Protein AF-A0AA41DFH8-F1 (afdb_monomer)

Foldseek 3Di:
DDLQQLLVLLVLLCVVVVHDDDPCSVVSSVLLVVLQVVLCVLQVAAAAKDKDWDWDAADQFKDWDRHDQFDFWDDAADWDADPRSIIIHHHRGTDITITIHHDAHHNVRGDVLSSNLSSQSSNVCSVDVDPPDDGDPSSSVSSVVSHDDDPDDDHDD

Solvent-accessible surface area (backbone atoms only — not comparable to full-atom values): 8721 Å² total; per-residue (Å²): 132,62,66,72,44,27,54,54,42,19,50,48,18,30,62,74,70,69,54,76,93,56,93,57,50,69,56,45,34,50,31,19,45,50,23,48,51,50,50,24,61,68,19,59,31,40,54,55,46,39,83,43,79,44,82,40,78,42,32,93,54,73,41,70,56,87,64,28,30,32,76,48,78,78,44,50,71,51,66,51,66,47,97,85,16,52,29,36,32,32,32,76,61,65,46,68,28,33,30,33,24,21,73,13,79,45,66,93,60,41,59,66,48,50,56,49,28,26,20,54,45,14,40,49,50,66,77,45,84,56,89,85,63,78,75,64,69,65,37,57,61,43,37,52,87,64,40,63,82,75,95,67,82,92,78,73,133

Mean predicted aligned error: 3.94 Å

pLDDT: mean 94.47, std 6.14, range [65.12, 98.5]

Nearest PDB structures (foldseek):
  6toa-assembly1_D  TM=7.795E-01  e=1.562E-07  Rhodobacter capsulatus DE442
  6toa-assembly1_C  TM=7.700E-01  e=1.755E-07  Rhodobacter capsulatus DE442
  6tba-assembly1_2A  TM=7.497E-01  e=1.973E-07  Rhodobacter capsulatus SB 1003
  6te8-assembly1_B  TM=7.784E-01  e=1.207E-06  Rhodobacter capsulatus DE442
  8rk3-assembly1_U  TM=3.246E-01  e=1.876E+00  Pseudomonas phage JBD30

Structure (mmCIF, N/CA/C/O backbone):
data_AF-A0AA41DFH8-F1
#
_entry.id   AF-A0AA41DFH8-F1
#
loop_
_atom_site.group_PDB
_atom_site.id
_atom_site.type_symbol
_atom_site.label_atom_id
_atom_site.label_alt_id
_atom_site.label_comp_id
_atom_site.label_asym_id
_atom_site.label_entity_id
_atom_site.label_seq_id
_atom_site.pdbx_PDB_ins_code
_atom_site.Cartn_x
_atom_site.Cartn_y
_atom_site.Cartn_z
_atom_site.occupancy
_atom_site.B_iso_or_equiv
_atom_site.auth_seq_id
_atom_site.auth_comp_id
_atom_site.auth_asym_id
_atom_site.auth_atom_id
_atom_site.pdbx_PDB_model_num
ATOM 1 N N . MET A 1 1 ? -0.929 8.592 -1.226 1.00 93.31 1 MET A N 1
ATOM 2 C CA . MET A 1 1 ? -2.121 7.728 -1.085 1.00 93.31 1 MET A CA 1
ATOM 3 C C . MET A 1 1 ? -3.327 8.483 -1.638 1.00 93.31 1 MET A C 1
ATOM 5 O O . MET A 1 1 ? -3.372 9.684 -1.391 1.00 93.31 1 MET A O 1
ATOM 9 N N . PRO A 1 2 ? -4.245 7.868 -2.409 1.00 95.62 2 PRO A N 1
ATOM 10 C CA . PRO A 1 2 ? -5.437 8.557 -2.910 1.00 95.62 2 PRO A CA 1
ATOM 11 C C . PRO A 1 2 ? -6.374 8.967 -1.768 1.00 95.62 2 PRO A C 1
ATOM 13 O O . PRO A 1 2 ? -6.556 8.198 -0.824 1.00 95.62 2 PRO A O 1
ATOM 16 N N . LEU A 1 3 ? -6.989 10.151 -1.867 1.00 96.50 3 LEU A N 1
ATOM 17 C CA . LEU A 1 3 ? -7.849 10.693 -0.806 1.00 96.50 3 LEU A CA 1
ATOM 18 C C . LEU A 1 3 ? -9.033 9.768 -0.496 1.00 96.50 3 LEU A C 1
ATOM 20 O O . LEU A 1 3 ? -9.264 9.458 0.664 1.00 96.50 3 LEU A O 1
ATOM 24 N N . ALA A 1 4 ? -9.705 9.243 -1.525 1.00 97.25 4 ALA A N 1
ATOM 25 C CA . ALA A 1 4 ? -10.833 8.325 -1.355 1.00 97.25 4 ALA A CA 1
ATOM 26 C C . ALA A 1 4 ? -10.466 7.070 -0.538 1.00 97.25 4 ALA A C 1
ATOM 28 O O . ALA A 1 4 ? -11.245 6.627 0.301 1.00 97.25 4 ALA A O 1
ATOM 29 N N . THR A 1 5 ? -9.255 6.528 -0.723 1.00 98.06 5 THR A N 1
ATOM 30 C CA . THR A 1 5 ? -8.757 5.408 0.089 1.00 98.06 5 THR A CA 1
ATOM 31 C C . THR A 1 5 ? -8.564 5.822 1.544 1.00 98.06 5 THR A C 1
ATOM 33 O O . THR A 1 5 ? -8.940 5.073 2.440 1.00 98.06 5 THR A O 1
ATOM 36 N N . VAL A 1 6 ? -7.985 7.001 1.791 1.00 98.25 6 VAL A N 1
ATOM 37 C CA . VAL A 1 6 ? -7.779 7.507 3.156 1.00 98.25 6 VAL A CA 1
ATOM 38 C C . VAL A 1 6 ? -9.121 7.709 3.857 1.00 98.25 6 VAL A C 1
ATOM 40 O O . VAL A 1 6 ? -9.273 7.272 4.992 1.00 98.25 6 VAL A O 1
ATOM 43 N N . THR A 1 7 ? -10.113 8.284 3.174 1.00 97.81 7 THR A N 1
ATOM 44 C CA . THR A 1 7 ? -11.468 8.471 3.709 1.00 97.81 7 THR A CA 1
ATOM 45 C C . THR A 1 7 ? -12.139 7.137 4.050 1.00 97.81 7 THR A C 1
ATOM 47 O O . THR A 1 7 ? -12.716 7.002 5.129 1.00 97.81 7 THR A O 1
ATOM 50 N N . ALA A 1 8 ? -12.024 6.128 3.180 1.00 97.94 8 ALA A N 1
ATOM 51 C CA . ALA A 1 8 ? -12.573 4.795 3.435 1.00 97.94 8 ALA A CA 1
ATOM 52 C C . ALA A 1 8 ? -11.881 4.099 4.624 1.00 97.94 8 ALA A C 1
ATOM 54 O O . ALA A 1 8 ? -12.546 3.590 5.528 1.00 97.94 8 ALA A O 1
ATOM 55 N N . ALA A 1 9 ? -10.547 4.165 4.686 1.00 98.19 9 ALA A N 1
ATOM 56 C CA . ALA A 1 9 ? -9.770 3.656 5.813 1.00 98.19 9 ALA A CA 1
ATOM 57 C C . ALA A 1 9 ? -10.127 4.367 7.129 1.00 98.19 9 ALA A C 1
ATOM 59 O O . ALA A 1 9 ? -10.285 3.719 8.162 1.00 98.19 9 ALA A O 1
ATOM 60 N N . ALA A 1 10 ? -10.316 5.688 7.093 1.00 98.06 10 ALA A N 1
ATOM 61 C CA . ALA A 1 10 ? -10.760 6.474 8.238 1.00 98.06 10 ALA A CA 1
ATOM 62 C C . ALA A 1 10 ? -12.146 6.030 8.728 1.00 98.06 10 ALA A C 1
ATOM 64 O O . ALA A 1 10 ? -12.368 5.955 9.934 1.00 98.06 10 ALA A O 1
ATOM 65 N N . GLY A 1 11 ? -13.056 5.672 7.816 1.00 97.50 11 GLY A N 1
ATOM 66 C CA . GLY A 1 11 ? -14.341 5.057 8.160 1.00 97.50 11 GLY A CA 1
ATOM 67 C C . GLY A 1 11 ? -14.182 3.742 8.924 1.00 97.50 11 GLY A C 1
ATOM 68 O O . GLY A 1 11 ? -14.822 3.555 9.958 1.00 97.50 11 GLY A O 1
ATOM 69 N N . ALA A 1 12 ? -13.276 2.866 8.481 1.00 98.06 12 ALA A N 1
ATOM 70 C CA . ALA A 1 12 ? -12.987 1.610 9.175 1.00 98.06 12 ALA A CA 1
ATOM 71 C C . ALA A 1 12 ? -12.371 1.830 10.571 1.00 98.06 12 ALA A C 1
ATOM 73 O O . ALA A 1 12 ? -12.739 1.142 11.523 1.00 98.06 12 ALA A O 1
ATOM 74 N N . VAL A 1 13 ? -11.477 2.817 10.715 1.00 98.12 13 VAL A N 1
ATOM 75 C CA . VAL A 1 13 ? -10.909 3.209 12.017 1.00 98.12 13 VAL A CA 1
ATOM 76 C C . VAL A 1 13 ? -12.000 3.743 12.951 1.00 98.12 13 VAL A C 1
ATOM 78 O O . VAL A 1 13 ? -12.091 3.290 14.090 1.00 98.12 13 VAL A O 1
ATOM 81 N N . ARG A 1 14 ? -12.869 4.649 12.475 1.00 97.56 14 ARG A N 1
ATOM 82 C CA . ARG A 1 14 ? -13.996 5.171 13.272 1.00 97.56 14 ARG A CA 1
ATOM 83 C C . ARG A 1 14 ? -14.921 4.059 13.743 1.00 97.56 14 ARG A C 1
ATOM 85 O O . ARG A 1 14 ? -15.282 4.032 14.915 1.00 97.56 14 ARG A O 1
ATOM 92 N N . ALA A 1 15 ? -15.268 3.133 12.849 1.00 97.00 15 ALA A N 1
ATOM 93 C CA . ALA A 1 15 ? -16.124 2.001 13.182 1.00 97.00 15 ALA A CA 1
ATOM 94 C C . ALA A 1 15 ? -15.523 1.142 14.307 1.00 97.00 15 ALA A C 1
ATOM 96 O O . ALA A 1 15 ? -16.241 0.736 15.219 1.00 97.00 15 ALA A O 1
ATOM 97 N N . LEU A 1 16 ? -14.205 0.911 14.281 1.00 96.75 16 LEU A N 1
ATOM 98 C CA . LEU A 1 16 ? -13.511 0.148 15.318 1.00 96.75 16 LEU A CA 1
ATOM 99 C C . LEU A 1 16 ? -13.483 0.887 16.666 1.00 96.75 16 LEU A C 1
ATOM 101 O O . LEU A 1 16 ? -13.725 0.272 17.704 1.00 96.75 16 LEU A O 1
ATOM 105 N N . LEU A 1 17 ? -13.234 2.200 16.641 1.00 96.38 17 LEU A N 1
ATOM 106 C CA . LEU A 1 17 ? -13.213 3.064 17.828 1.00 96.38 17 LEU A CA 1
ATOM 107 C C . LEU A 1 17 ? -14.614 3.414 18.360 1.00 96.38 17 LEU A C 1
ATOM 109 O O . LEU A 1 17 ? -14.729 3.968 19.448 1.00 96.38 17 LEU A O 1
ATOM 113 N N . ARG A 1 18 ? -15.678 3.085 17.612 1.00 95.88 18 ARG A N 1
ATOM 114 C CA . ARG A 1 18 ? -17.071 3.478 17.897 1.00 95.88 18 ARG A CA 1
ATOM 115 C C . ARG A 1 18 ? -17.246 4.999 18.002 1.00 95.88 18 ARG A C 1
ATOM 117 O O . ARG A 1 18 ? -18.004 5.480 18.839 1.00 95.88 18 ARG A O 1
ATOM 124 N N . LEU A 1 19 ? -16.539 5.739 17.149 1.00 94.12 19 LEU A N 1
ATOM 125 C CA . LEU A 1 19 ? -16.650 7.193 17.060 1.00 94.12 19 LEU A CA 1
ATOM 126 C C . LEU A 1 19 ? -17.786 7.599 16.120 1.00 94.12 19 LEU A C 1
ATOM 128 O O . LEU A 1 19 ? -17.942 7.032 15.035 1.00 94.12 19 LEU A O 1
ATOM 132 N N . GLU A 1 20 ? -18.523 8.631 16.516 1.00 88.69 20 GLU A N 1
ATOM 133 C CA . GLU A 1 20 ? -19.426 9.363 15.628 1.00 88.69 20 GLU A CA 1
ATOM 134 C C . GLU A 1 20 ? -18.645 10.382 14.778 1.00 88.69 20 GLU A C 1
ATOM 136 O O . GLU A 1 20 ? -17.456 10.638 14.997 1.00 88.69 20 GLU A O 1
ATOM 141 N N . GLU A 1 21 ? -19.296 10.966 13.772 1.00 80.69 21 GLU A N 1
ATOM 142 C CA . GLU A 1 21 ? -18.704 12.089 13.043 1.00 80.69 21 GLU A CA 1
ATOM 143 C C . GLU A 1 21 ? -18.583 13.312 13.959 1.00 80.69 21 GLU A C 1
ATOM 145 O O . GLU A 1 21 ? -19.509 13.660 14.689 1.00 80.69 21 GLU A O 1
ATOM 150 N N . GLY A 1 22 ? -17.427 13.979 13.938 1.00 84.75 22 GLY A N 1
ATOM 151 C CA . GLY A 1 22 ? -17.167 15.073 14.868 1.00 84.75 22 GLY A CA 1
ATOM 152 C C . GLY A 1 22 ? -15.794 15.719 14.712 1.00 84.75 22 GLY A C 1
ATOM 153 O O . GLY A 1 22 ? -15.111 15.566 13.698 1.00 84.75 22 GLY A O 1
ATOM 154 N N . ASN A 1 23 ? -15.378 16.452 15.744 1.00 85.94 23 ASN A N 1
ATOM 155 C CA . ASN A 1 23 ? -14.131 17.229 15.783 1.00 85.94 23 ASN A CA 1
ATOM 156 C C . ASN A 1 23 ? -12.852 16.391 15.584 1.00 85.94 23 ASN A C 1
ATOM 158 O O . ASN A 1 23 ? -11.817 16.932 15.196 1.00 85.94 23 ASN A O 1
ATOM 162 N N . GLU A 1 24 ? -12.914 15.082 15.810 1.00 90.81 24 GLU A N 1
ATOM 163 C CA . GLU A 1 24 ? -11.786 14.163 15.651 1.00 90.81 24 GLU A CA 1
ATOM 164 C C . GLU A 1 24 ? -11.611 13.637 14.218 1.00 90.81 24 GLU A C 1
ATOM 166 O O . GLU A 1 24 ? -10.605 12.987 13.930 1.00 90.81 24 GLU A O 1
ATOM 171 N N . ALA A 1 25 ? -12.525 13.952 13.290 1.00 92.00 25 ALA A N 1
ATOM 172 C CA . ALA A 1 25 ? -12.495 13.436 11.917 1.00 92.00 25 ALA A CA 1
ATOM 173 C C . ALA A 1 25 ? -11.140 13.660 11.222 1.00 92.00 25 ALA A C 1
ATOM 175 O O . ALA A 1 25 ? -10.573 12.735 10.640 1.00 92.00 25 ALA A O 1
ATOM 176 N N . ALA A 1 26 ? -10.565 14.858 11.368 1.00 94.44 26 ALA A N 1
ATOM 177 C CA . ALA A 1 26 ? -9.269 15.197 10.785 1.00 94.44 26 ALA A CA 1
ATOM 178 C C . ALA A 1 26 ? -8.098 14.407 11.401 1.00 94.44 26 ALA A C 1
ATOM 180 O O . ALA A 1 26 ? -7.104 14.133 10.723 1.00 94.44 26 ALA A O 1
ATOM 181 N N . LEU A 1 27 ? -8.184 14.045 12.686 1.00 95.12 27 LEU A N 1
ATOM 182 C CA . LEU A 1 27 ? -7.183 13.193 13.328 1.00 95.12 27 LEU A CA 1
ATOM 183 C C . 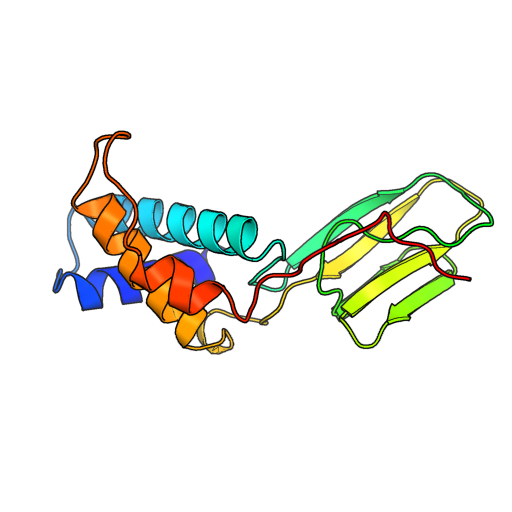LEU A 1 27 ? -7.315 11.752 12.829 1.00 95.12 27 LEU A C 1
ATOM 185 O O . LEU A 1 27 ? -6.304 11.145 12.480 1.00 95.12 27 LEU A O 1
ATOM 189 N N . VAL A 1 28 ? -8.544 11.237 12.730 1.00 97.12 28 VAL A N 1
ATOM 190 C CA . VAL A 1 28 ? -8.800 9.874 12.250 1.00 97.12 28 VAL A CA 1
ATOM 191 C C . VAL A 1 28 ? -8.339 9.691 10.800 1.00 97.12 28 VAL A C 1
ATOM 193 O O . VAL A 1 28 ? -7.677 8.703 10.485 1.00 97.12 28 VAL A O 1
ATOM 196 N N . GLU A 1 29 ? -8.593 10.664 9.921 1.00 97.25 29 GLU A N 1
ATOM 197 C CA . GLU A 1 29 ? -8.065 10.636 8.550 1.00 97.25 29 GLU A CA 1
ATOM 198 C C . GLU A 1 29 ? -6.536 10.620 8.509 1.00 97.25 29 GLU A C 1
ATOM 200 O O . GLU A 1 29 ? -5.933 9.864 7.741 1.00 97.25 29 GLU A O 1
ATOM 205 N N . ARG A 1 30 ? -5.891 11.409 9.373 1.00 96.88 30 ARG A N 1
ATOM 206 C CA . ARG A 1 30 ? -4.430 11.455 9.457 1.00 96.88 30 ARG A CA 1
ATOM 207 C C . ARG A 1 30 ? -3.850 10.103 9.864 1.00 96.88 30 ARG A C 1
ATOM 209 O O . ARG A 1 30 ? -2.953 9.611 9.181 1.00 96.88 30 ARG A O 1
ATOM 216 N N . VAL A 1 31 ? -4.348 9.496 10.943 1.00 96.94 31 VAL A N 1
ATOM 217 C CA . VAL A 1 31 ? -3.831 8.198 11.416 1.00 96.94 31 VAL A CA 1
ATOM 218 C C . VAL A 1 31 ? -4.156 7.067 10.444 1.00 96.94 31 VAL A C 1
ATOM 220 O O . VAL A 1 31 ? -3.322 6.187 10.255 1.00 96.94 31 VAL A O 1
ATOM 223 N N . ALA A 1 32 ? -5.296 7.120 9.747 1.00 98.06 32 ALA A N 1
ATOM 224 C CA . ALA A 1 32 ? -5.625 6.171 8.684 1.00 98.06 32 ALA A CA 1
ATOM 225 C C . ALA A 1 32 ? -4.643 6.274 7.504 1.00 98.06 32 ALA A C 1
ATOM 227 O O . ALA A 1 32 ? -4.152 5.259 7.005 1.00 98.06 32 ALA A O 1
ATOM 228 N N . GLY A 1 33 ? -4.288 7.497 7.095 1.00 97.94 33 GLY A N 1
ATOM 229 C CA . GLY A 1 33 ? -3.261 7.735 6.080 1.00 97.94 33 GLY A CA 1
ATOM 230 C C . GLY A 1 33 ? -1.883 7.201 6.489 1.00 97.94 33 GLY A C 1
ATOM 231 O O . GLY A 1 33 ? -1.204 6.568 5.677 1.00 97.94 33 GLY A O 1
ATOM 232 N N . VAL A 1 34 ? -1.488 7.398 7.752 1.00 97.12 34 VAL A N 1
ATOM 233 C CA . VAL A 1 34 ? -0.235 6.850 8.302 1.00 97.12 34 VAL A CA 1
ATOM 234 C C . VAL A 1 34 ? -0.275 5.322 8.338 1.00 97.12 34 VAL A C 1
ATOM 236 O O . VAL A 1 34 ? 0.665 4.684 7.870 1.00 97.12 34 VAL A O 1
ATOM 239 N N . ALA A 1 35 ? -1.367 4.724 8.818 1.00 97.81 35 ALA A N 1
ATOM 240 C CA . ALA A 1 35 ? -1.538 3.275 8.881 1.00 97.81 35 ALA A CA 1
ATOM 241 C C . ALA A 1 35 ? -1.455 2.616 7.493 1.00 97.81 35 ALA A C 1
ATOM 243 O O . ALA A 1 35 ? -0.793 1.590 7.346 1.00 97.81 35 ALA A O 1
ATOM 244 N N . LEU A 1 36 ? -2.044 3.230 6.460 1.00 98.31 36 LEU A N 1
ATOM 245 C CA . LEU A 1 36 ? -1.901 2.790 5.067 1.00 98.31 36 LEU A CA 1
ATOM 246 C C . LEU A 1 36 ? -0.441 2.837 4.588 1.00 98.31 36 LEU A C 1
ATOM 248 O O . LEU A 1 36 ? 0.028 1.899 3.945 1.00 98.31 36 LEU A O 1
ATOM 252 N N . GLY A 1 37 ? 0.290 3.910 4.908 1.00 97.44 37 GLY A N 1
ATOM 253 C CA . GLY A 1 37 ? 1.713 4.027 4.575 1.00 97.44 37 GLY A CA 1
ATOM 254 C C . GLY A 1 37 ? 2.582 2.994 5.300 1.00 97.44 37 GLY A C 1
ATOM 255 O O . GLY A 1 37 ? 3.485 2.406 4.701 1.00 97.44 37 GLY A O 1
ATOM 256 N N . LEU A 1 38 ? 2.287 2.723 6.575 1.00 96.94 38 LEU A N 1
ATOM 257 C CA . LEU A 1 38 ? 2.941 1.664 7.348 1.00 96.94 38 LEU A CA 1
ATOM 258 C C . LEU A 1 38 ? 2.654 0.282 6.759 1.00 96.94 38 LEU A C 1
ATOM 260 O O . LEU A 1 38 ? 3.569 -0.533 6.668 1.00 96.94 38 LEU A O 1
ATOM 264 N N . ALA A 1 39 ? 1.425 0.035 6.309 1.0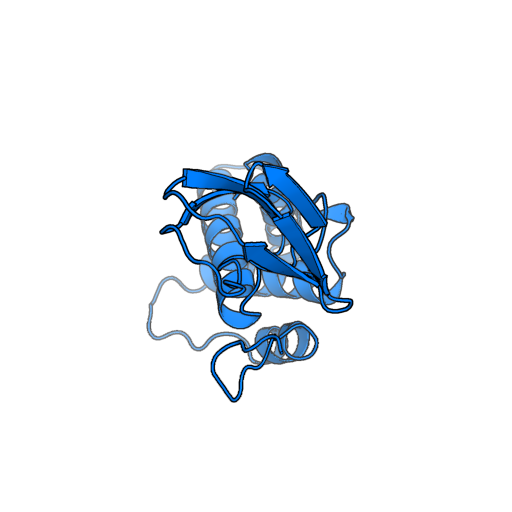0 97.88 39 ALA A N 1
ATOM 265 C CA . ALA A 1 39 ? 1.053 -1.212 5.657 1.00 97.88 39 ALA A CA 1
ATOM 266 C C . ALA A 1 39 ? 1.814 -1.413 4.332 1.00 97.88 39 ALA A C 1
ATOM 268 O O . ALA A 1 39 ? 2.382 -2.485 4.125 1.00 97.88 39 ALA A O 1
ATOM 269 N N . GLU A 1 40 ? 1.918 -0.381 3.479 1.00 97.56 40 GLU A N 1
ATOM 270 C CA . GLU A 1 40 ? 2.751 -0.420 2.260 1.00 97.56 40 GLU A CA 1
ATOM 271 C C . GLU A 1 40 ? 4.223 -0.716 2.593 1.00 97.56 40 GLU A C 1
ATOM 273 O O . GLU A 1 40 ? 4.854 -1.575 1.971 1.00 97.56 40 GLU A O 1
ATOM 278 N N . SER A 1 41 ? 4.753 -0.048 3.621 1.00 96.12 41 SER A N 1
ATOM 279 C CA . SER A 1 41 ? 6.151 -0.184 4.046 1.00 96.12 41 SER A CA 1
ATOM 280 C C . SER A 1 41 ? 6.448 -1.577 4.606 1.00 96.12 41 SER A C 1
ATOM 282 O O . SER A 1 41 ? 7.462 -2.186 4.267 1.00 96.12 41 SER A O 1
ATOM 284 N N . PHE A 1 42 ? 5.549 -2.113 5.434 1.00 96.12 42 PHE A N 1
ATOM 285 C CA . PHE A 1 42 ? 5.680 -3.445 6.016 1.00 96.12 42 PHE A CA 1
ATOM 286 C C . PHE A 1 42 ? 5.556 -4.543 4.955 1.00 96.12 42 PHE A C 1
ATOM 288 O O . PHE A 1 42 ? 6.349 -5.488 4.945 1.00 96.12 42 PHE A O 1
ATOM 295 N N . CYS A 1 43 ? 4.580 -4.416 4.050 1.00 96.50 43 CYS A N 1
ATOM 296 C CA . CYS A 1 43 ? 4.361 -5.383 2.976 1.00 96.50 43 CYS A CA 1
ATOM 297 C C . CYS A 1 43 ? 5.429 -5.282 1.875 1.00 96.50 43 CYS A C 1
ATOM 299 O O . CYS A 1 43 ? 5.612 -6.234 1.116 1.00 96.50 43 CYS A O 1
ATOM 301 N N . GLY A 1 44 ? 6.149 -4.159 1.786 1.00 95.75 44 GLY A N 1
ATOM 302 C CA . GLY A 1 44 ? 7.169 -3.917 0.765 1.00 95.75 44 GLY A CA 1
ATOM 303 C C . GLY A 1 44 ? 6.581 -3.746 -0.638 1.00 95.75 44 GLY A C 1
ATOM 304 O O . GLY A 1 44 ? 7.239 -4.078 -1.623 1.00 95.75 44 GLY A O 1
ATOM 305 N N . GLN A 1 45 ? 5.329 -3.291 -0.731 1.00 96.44 45 GLN A N 1
ATOM 306 C CA . GLN A 1 45 ? 4.609 -3.117 -1.991 1.00 96.44 45 GLN A CA 1
ATOM 307 C C . GLN A 1 45 ? 3.526 -2.045 -1.8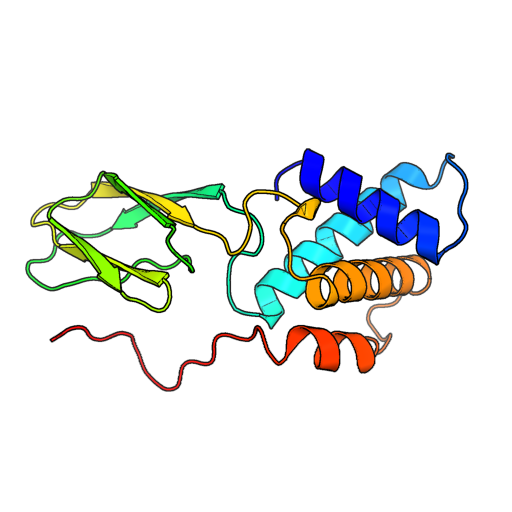81 1.00 96.44 45 GLN A C 1
ATOM 309 O O . GLN A 1 45 ? 3.043 -1.741 -0.792 1.00 96.44 45 GLN A O 1
ATOM 314 N N . MET A 1 46 ? 3.128 -1.492 -3.022 1.00 97.69 46 MET A N 1
ATOM 315 C CA . MET A 1 46 ? 1.992 -0.582 -3.101 1.00 97.69 46 MET A CA 1
ATOM 316 C C . MET A 1 46 ? 0.697 -1.355 -2.874 1.00 97.69 46 MET A C 1
ATOM 318 O O . MET A 1 46 ? 0.465 -2.394 -3.494 1.00 97.69 46 MET A O 1
ATOM 322 N N . LEU A 1 47 ? -0.168 -0.829 -2.013 1.00 97.56 47 LEU A N 1
ATOM 323 C CA . LEU A 1 47 ? -1.453 -1.455 -1.715 1.00 97.56 47 LEU A CA 1
ATOM 324 C C . LEU A 1 47 ? -2.517 -1.016 -2.712 1.00 97.56 47 LEU A C 1
ATOM 326 O O . LEU A 1 47 ? -3.197 -1.857 -3.288 1.00 97.56 47 LEU A O 1
ATOM 330 N N . ILE A 1 48 ? -2.614 0.290 -2.960 1.00 98.06 48 ILE A N 1
ATOM 331 C CA . ILE A 1 48 ? -3.572 0.853 -3.914 1.00 98.06 48 ILE A CA 1
ATOM 332 C C . ILE A 1 48 ? -2.882 1.190 -5.225 1.00 98.06 48 ILE A C 1
ATOM 334 O O . ILE A 1 48 ? -1.825 1.832 -5.232 1.00 98.06 48 ILE A O 1
ATOM 338 N N . GLN A 1 49 ? -3.521 0.788 -6.322 1.00 97.81 49 GLN A N 1
ATOM 339 C CA . GLN A 1 49 ? -3.089 1.080 -7.675 1.00 97.81 49 GLN A CA 1
ATOM 340 C C . GLN A 1 49 ? -2.971 2.583 -7.896 1.00 97.81 49 GLN A C 1
ATOM 342 O O . GLN A 1 49 ? -3.931 3.343 -7.770 1.00 97.81 49 GLN A O 1
ATOM 347 N N . ARG A 1 50 ? -1.769 3.021 -8.260 1.00 97.50 50 ARG A N 1
ATOM 348 C CA . ARG A 1 50 ? -1.487 4.409 -8.626 1.00 97.50 50 AR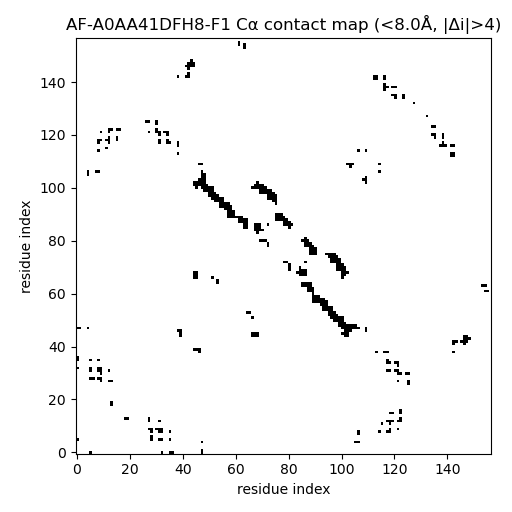G A CA 1
ATOM 349 C C . ARG A 1 50 ? -0.632 4.449 -9.879 1.00 97.50 50 ARG A C 1
ATOM 351 O O . ARG A 1 50 ? 0.092 3.500 -10.181 1.00 97.50 50 ARG A O 1
ATOM 358 N N . LEU A 1 51 ? -0.726 5.565 -10.596 1.00 97.88 51 LEU A N 1
ATOM 359 C CA . LEU A 1 51 ? 0.233 5.897 -11.638 1.00 97.88 51 LEU A CA 1
ATOM 360 C C . LEU A 1 51 ? 1.581 6.212 -10.979 1.00 97.88 51 LEU A C 1
ATOM 362 O O . LEU A 1 51 ? 1.638 6.996 -10.031 1.00 97.88 51 LEU A O 1
ATOM 366 N N . VAL A 1 52 ? 2.638 5.600 -11.494 1.00 98.25 52 VAL A N 1
ATOM 367 C CA . VAL A 1 52 ? 4.025 5.841 -11.115 1.00 98.25 52 VAL A CA 1
ATOM 368 C C . VAL A 1 52 ? 4.757 6.364 -12.339 1.00 98.25 52 VAL A C 1
ATOM 370 O O . VAL A 1 52 ? 4.613 5.824 -13.438 1.00 98.25 52 VAL A O 1
ATOM 373 N N . GLU A 1 53 ? 5.523 7.429 -12.136 1.00 98.06 53 GLU A N 1
ATOM 374 C CA . GLU A 1 53 ? 6.457 7.970 -13.115 1.00 98.06 53 GLU A CA 1
ATOM 375 C C . GLU A 1 53 ? 7.865 7.746 -12.569 1.00 98.06 53 GLU A C 1
ATOM 377 O O . GLU A 1 53 ? 8.221 8.285 -11.521 1.00 98.06 53 GLU A O 1
ATOM 382 N N . GLU A 1 54 ? 8.642 6.901 -13.241 1.00 97.88 54 GLU A N 1
ATOM 383 C CA . GLU A 1 54 ? 9.977 6.510 -12.795 1.00 97.88 54 GLU A CA 1
ATOM 384 C C . GLU A 1 54 ? 11.012 6.924 -13.847 1.00 97.88 54 GLU A C 1
ATOM 386 O O . GLU A 1 54 ? 10.989 6.393 -14.964 1.00 97.88 54 GLU A O 1
ATOM 391 N N . PRO A 1 55 ? 11.905 7.883 -13.540 1.00 97.94 55 PRO A N 1
ATOM 392 C CA . PRO A 1 55 ? 13.016 8.204 -14.420 1.00 97.94 55 PRO A CA 1
ATOM 393 C C . PRO A 1 55 ? 13.987 7.026 -14.436 1.00 97.94 55 PRO A C 1
ATOM 395 O O . PRO A 1 55 ? 14.508 6.618 -13.398 1.00 97.94 55 PRO A O 1
ATOM 398 N N . MET A 1 56 ? 14.233 6.485 -15.622 1.00 97.50 56 MET A N 1
ATOM 399 C CA . MET A 1 56 ? 15.059 5.301 -15.807 1.00 97.50 56 MET A CA 1
ATOM 400 C C . MET A 1 56 ? 16.197 5.620 -16.782 1.00 97.50 56 MET A C 1
ATOM 402 O O . MET A 1 56 ? 15.958 6.235 -17.827 1.00 97.50 56 MET A O 1
ATOM 406 N N . PRO A 1 57 ? 17.445 5.231 -16.466 1.00 97.00 57 PRO A N 1
ATOM 407 C CA . PRO A 1 57 ? 18.549 5.394 -17.398 1.00 97.00 57 PRO A CA 1
ATOM 408 C C . PRO A 1 57 ? 18.368 4.446 -18.583 1.00 97.00 57 PRO A C 1
ATOM 410 O O . PRO A 1 57 ? 17.750 3.390 -18.442 1.00 97.00 57 PRO A O 1
ATOM 413 N N . GLY A 1 58 ? 18.942 4.810 -19.728 1.00 96.19 58 GLY A N 1
ATOM 414 C CA . GLY A 1 58 ? 19.006 3.921 -20.880 1.00 96.19 58 GLY A CA 1
ATOM 415 C C . GLY A 1 58 ? 19.915 2.720 -20.604 1.00 96.19 58 GLY A C 1
ATOM 416 O O . GLY A 1 58 ? 21.021 2.869 -20.081 1.00 96.19 58 GLY A O 1
ATOM 417 N N . SER A 1 59 ? 19.454 1.524 -20.951 1.00 95.38 59 SER A N 1
ATOM 418 C CA . SER A 1 59 ? 20.216 0.285 -20.938 1.00 95.38 59 SER A CA 1
ATOM 419 C C . SER A 1 59 ? 19.730 -0.696 -22.002 1.00 95.38 59 SER A C 1
ATOM 421 O O . SER A 1 59 ? 18.542 -0.825 -22.299 1.00 95.38 59 SER A O 1
ATOM 423 N N . VAL A 1 60 ? 20.676 -1.474 -22.523 1.00 93.31 60 VAL A N 1
ATOM 424 C CA . VAL A 1 60 ? 20.395 -2.662 -23.342 1.00 93.31 60 VAL A CA 1
ATOM 425 C C . VAL A 1 60 ? 20.047 -3.892 -22.493 1.00 93.31 60 VAL A C 1
ATOM 427 O O . VAL A 1 60 ? 19.620 -4.911 -23.035 1.00 93.31 60 VAL A O 1
ATOM 430 N N . ALA A 1 61 ? 20.228 -3.822 -21.172 1.00 94.50 61 ALA A N 1
ATOM 431 C CA . ALA A 1 61 ? 19.831 -4.869 -20.240 1.00 94.50 61 ALA A CA 1
ATOM 432 C C . ALA A 1 61 ? 18.426 -4.605 -19.681 1.00 94.50 61 ALA A C 1
ATOM 434 O O . ALA A 1 61 ? 17.960 -3.468 -19.633 1.00 94.50 61 ALA A O 1
ATOM 435 N N . TRP A 1 62 ? 17.757 -5.664 -19.223 1.00 96.19 62 TRP A N 1
ATOM 436 C CA . TRP A 1 62 ? 16.493 -5.534 -18.505 1.00 96.19 62 TRP A CA 1
ATOM 437 C C . TRP A 1 62 ? 16.703 -4.848 -17.158 1.00 96.19 62 TRP A C 1
ATOM 439 O O . TRP A 1 62 ? 17.486 -5.303 -16.324 1.00 96.19 62 TRP A O 1
ATOM 449 N N . GLN A 1 63 ? 15.947 -3.783 -16.924 1.00 96.12 63 GLN A N 1
ATOM 450 C CA . GLN A 1 63 ? 15.927 -3.052 -15.669 1.00 96.12 63 GLN A CA 1
ATOM 451 C C . GLN A 1 63 ? 14.570 -3.227 -15.003 1.00 96.12 63 GLN A C 1
ATOM 453 O O . GLN A 1 63 ? 13.521 -3.147 -15.642 1.00 96.12 63 GLN A O 1
ATOM 458 N N . ALA A 1 64 ? 14.587 -3.482 -13.703 1.00 96.12 64 ALA A N 1
ATOM 459 C CA . ALA A 1 64 ? 13.371 -3.730 -12.958 1.00 96.12 64 ALA A CA 1
ATOM 460 C C . ALA A 1 64 ? 12.792 -2.429 -12.400 1.00 96.12 64 ALA A C 1
ATOM 462 O O . ALA A 1 64 ? 13.520 -1.672 -11.763 1.00 96.12 64 ALA A O 1
ATOM 463 N N . LEU A 1 65 ? 11.482 -2.241 -12.543 1.00 96.94 65 LEU A N 1
ATOM 464 C CA . LEU A 1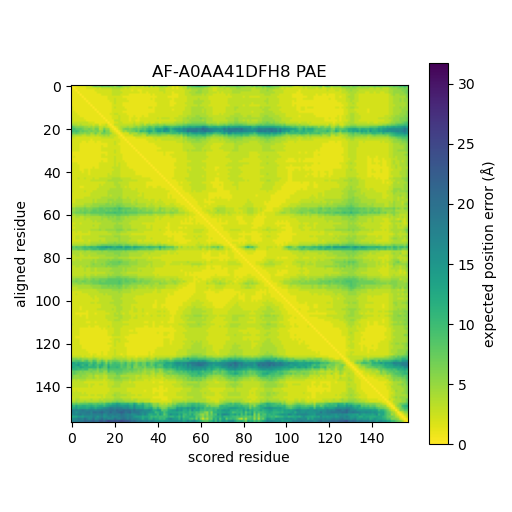 65 ? 10.770 -1.104 -11.965 1.00 96.94 65 LEU A CA 1
ATOM 465 C C . LEU A 1 65 ? 10.778 -1.174 -10.433 1.00 96.94 65 LEU A C 1
ATOM 467 O O . LEU A 1 65 ? 10.757 -2.263 -9.827 1.00 96.94 65 LEU A O 1
ATOM 471 N N . ALA A 1 66 ? 10.858 -0.010 -9.793 1.00 95.19 66 ALA A N 1
ATOM 472 C CA . ALA A 1 66 ? 10.956 0.084 -8.344 1.00 95.19 66 ALA A CA 1
ATOM 473 C C . ALA A 1 66 ? 9.649 -0.344 -7.670 1.00 95.19 66 ALA A C 1
ATOM 475 O O . ALA A 1 66 ? 9.665 -1.184 -6.762 1.00 95.19 66 ALA A O 1
ATOM 476 N N . ALA A 1 67 ? 8.521 0.195 -8.135 1.00 96.56 67 ALA A N 1
ATOM 477 C CA . ALA A 1 67 ? 7.232 -0.023 -7.507 1.00 96.56 67 ALA A CA 1
ATOM 478 C C . ALA A 1 67 ? 6.593 -1.344 -7.958 1.00 96.56 67 ALA A C 1
ATOM 480 O O . ALA A 1 67 ? 6.646 -1.730 -9.124 1.00 96.56 67 ALA A O 1
ATOM 481 N N . THR A 1 68 ? 5.994 -2.062 -7.010 1.00 95.44 68 THR A N 1
ATOM 482 C CA . THR A 1 68 ? 5.366 -3.373 -7.238 1.00 95.44 68 THR A CA 1
ATOM 483 C C . THR A 1 68 ? 4.083 -3.493 -6.413 1.00 95.44 68 THR A C 1
ATOM 485 O O . THR A 1 68 ? 3.978 -2.796 -5.400 1.00 95.44 68 THR A O 1
ATOM 488 N N . PRO A 1 69 ? 3.125 -4.354 -6.806 1.00 97.06 69 PRO A N 1
ATOM 489 C CA . PRO A 1 69 ? 3.084 -5.113 -8.060 1.00 97.06 69 PRO A CA 1
ATOM 490 C C . PRO A 1 69 ? 2.692 -4.213 -9.239 1.00 97.06 69 PRO A C 1
ATOM 492 O O . PRO A 1 69 ? 1.796 -3.386 -9.115 1.00 97.06 69 PRO A O 1
ATOM 495 N N . VAL A 1 70 ? 3.367 -4.361 -10.377 1.00 98.06 70 VAL A N 1
ATOM 496 C CA . VAL A 1 70 ? 3.041 -3.661 -11.624 1.00 98.06 70 VAL A CA 1
ATOM 497 C C . VAL A 1 70 ? 1.867 -4.362 -12.298 1.00 98.06 70 VAL A C 1
ATOM 499 O O . VAL A 1 70 ? 1.879 -5.577 -12.467 1.00 98.06 70 VAL A O 1
ATOM 502 N N . VAL A 1 71 ? 0.864 -3.577 -12.683 1.00 97.69 71 VAL A N 1
ATOM 503 C CA . VAL A 1 71 ? -0.373 -4.042 -13.325 1.00 97.69 71 VAL A CA 1
ATOM 504 C C . VAL A 1 71 ? -0.350 -3.747 -14.822 1.00 97.69 71 VAL A C 1
ATOM 506 O O . VAL A 1 71 ? -0.756 -4.574 -15.628 1.00 97.69 71 VAL A O 1
ATOM 509 N N . THR A 1 72 ? 0.154 -2.573 -15.211 1.00 98.00 72 THR A N 1
ATOM 510 C CA . THR A 1 72 ? 0.319 -2.200 -16.622 1.00 98.00 72 THR A CA 1
ATOM 511 C C . THR A 1 72 ? 1.482 -1.235 -16.791 1.00 98.00 72 THR A C 1
ATOM 513 O O . THR A 1 72 ? 1.683 -0.361 -15.949 1.00 98.00 72 THR A O 1
ATOM 516 N N . ILE A 1 73 ? 2.216 -1.348 -17.896 1.00 98.31 73 ILE A N 1
ATOM 517 C CA . ILE A 1 73 ? 3.271 -0.408 -18.293 1.00 98.31 73 ILE A CA 1
ATOM 518 C C . ILE A 1 73 ? 2.724 0.412 -19.462 1.00 98.31 73 ILE A C 1
ATOM 520 O O . ILE A 1 73 ? 2.253 -0.144 -20.448 1.00 98.31 73 ILE A O 1
ATOM 524 N N . LEU A 1 74 ? 2.690 1.734 -19.305 1.00 97.88 74 LEU A N 1
ATOM 525 C CA . LEU A 1 74 ? 2.036 2.670 -20.229 1.00 97.88 74 LEU A CA 1
ATOM 526 C C . LEU A 1 74 ? 3.036 3.312 -21.196 1.00 97.88 74 LEU A C 1
ATOM 528 O O . LEU A 1 74 ? 2.674 3.680 -22.308 1.00 97.88 74 LEU A O 1
ATOM 532 N N . SER A 1 75 ? 4.285 3.470 -20.763 1.00 96.06 75 SER A N 1
ATOM 533 C CA . SER A 1 75 ? 5.397 3.948 -21.582 1.00 96.06 75 SER A CA 1
ATOM 534 C C . SER A 1 75 ? 6.710 3.374 -21.061 1.00 96.06 75 SER A C 1
ATOM 536 O O . SER A 1 75 ? 6.790 3.010 -19.891 1.00 96.06 75 SER A O 1
ATOM 538 N N . GLY A 1 76 ? 7.741 3.335 -21.907 1.00 86.75 76 GLY A N 1
ATOM 539 C CA . GLY A 1 76 ? 9.076 2.853 -21.539 1.00 86.75 76 GLY A CA 1
ATOM 540 C C . GLY A 1 76 ? 9.497 1.641 -22.360 1.00 86.75 76 GLY A C 1
ATOM 541 O O . GLY A 1 76 ? 9.351 0.515 -21.898 1.00 86.75 76 GLY A O 1
ATOM 542 N N . GLY A 1 77 ? 10.004 1.906 -23.570 1.00 92.69 77 GLY A N 1
ATOM 543 C CA . GLY A 1 77 ? 10.644 0.934 -24.462 1.00 92.69 77 GLY A CA 1
ATOM 544 C C . GLY A 1 77 ? 9.989 -0.447 -24.540 1.00 92.69 77 GLY A C 1
ATOM 545 O O . GLY A 1 77 ? 8.766 -0.599 -24.512 1.00 92.69 77 GLY A O 1
ATOM 546 N N . GLU A 1 78 ? 10.840 -1.462 -24.652 1.00 96.75 78 GLU A N 1
ATOM 547 C CA . GLU A 1 78 ? 10.429 -2.855 -24.538 1.00 96.75 78 GLU A CA 1
ATOM 548 C C . GLU A 1 78 ? 10.159 -3.179 -23.070 1.00 96.75 78 GLU A C 1
ATOM 550 O O . GLU A 1 78 ? 10.939 -2.814 -22.190 1.00 96.75 78 GLU A O 1
ATOM 555 N N . ASN A 1 79 ? 9.052 -3.857 -22.788 1.00 97.38 79 ASN A N 1
ATOM 556 C CA . ASN A 1 79 ? 8.598 -4.072 -21.424 1.00 97.38 79 ASN A CA 1
ATOM 557 C C . ASN A 1 79 ? 8.039 -5.480 -21.216 1.00 97.38 79 ASN A C 1
ATOM 559 O O . ASN A 1 79 ? 7.637 -6.156 -22.162 1.00 97.38 79 ASN A O 1
ATOM 563 N N . ALA A 1 80 ? 8.039 -5.934 -19.964 1.00 97.44 80 ALA A N 1
ATOM 564 C CA . ALA A 1 80 ? 7.283 -7.109 -19.556 1.00 97.44 80 ALA A CA 1
ATOM 565 C C . ALA A 1 80 ? 6.912 -7.041 -18.073 1.00 97.44 80 ALA A C 1
ATOM 567 O O . ALA A 1 80 ? 7.525 -6.311 -17.293 1.00 97.44 80 ALA A O 1
ATOM 568 N N . ILE A 1 81 ? 5.930 -7.848 -17.687 1.00 97.00 81 ILE A N 1
ATOM 569 C CA . ILE A 1 81 ? 5.495 -8.014 -16.304 1.00 97.00 81 ILE A CA 1
ATOM 570 C C . ILE A 1 81 ? 5.533 -9.511 -15.998 1.00 97.00 81 ILE A C 1
ATOM 572 O O . ILE A 1 81 ? 4.909 -10.305 -16.701 1.00 97.00 81 ILE A O 1
ATOM 576 N N . ASP A 1 82 ? 6.280 -9.894 -14.968 1.00 94.75 82 ASP A N 1
ATOM 577 C CA . ASP A 1 82 ? 6.347 -11.281 -14.514 1.00 94.75 82 ASP A CA 1
ATOM 578 C C . ASP A 1 82 ? 5.069 -11.674 -13.759 1.00 94.75 82 ASP A C 1
ATOM 580 O O . ASP A 1 82 ? 4.292 -10.830 -13.308 1.00 94.75 82 ASP A O 1
ATOM 584 N N . ARG A 1 83 ? 4.856 -12.981 -13.564 1.00 91.81 83 ARG A N 1
ATOM 585 C CA . ARG A 1 83 ? 3.662 -13.522 -12.888 1.00 91.81 83 ARG A CA 1
ATOM 586 C C . ARG A 1 83 ? 3.458 -12.975 -11.471 1.00 91.81 83 ARG A C 1
ATOM 588 O O . ARG A 1 83 ? 2.328 -12.881 -11.008 1.00 91.81 83 ARG A O 1
ATOM 595 N N . ASP A 1 84 ? 4.538 -12.643 -10.775 1.00 90.06 84 ASP A N 1
ATOM 596 C CA . ASP A 1 84 ? 4.497 -12.071 -9.430 1.00 90.06 84 ASP A CA 1
ATOM 597 C C . ASP A 1 84 ? 4.223 -10.552 -9.439 1.00 90.06 84 ASP A C 1
ATOM 599 O O . ASP A 1 84 ? 4.209 -9.916 -8.382 1.00 90.06 84 ASP A O 1
ATOM 603 N N . GLY A 1 85 ? 4.028 -9.940 -10.609 1.00 94.50 85 GLY A N 1
ATOM 604 C CA . GLY A 1 85 ? 3.838 -8.503 -10.773 1.00 94.50 85 GLY A CA 1
ATOM 605 C C . GLY A 1 85 ? 5.145 -7.708 -10.753 1.00 94.50 85 GLY A C 1
ATOM 606 O O . GLY A 1 85 ? 5.120 -6.507 -10.481 1.00 94.50 85 GLY A O 1
ATOM 607 N N . ARG A 1 86 ? 6.309 -8.328 -10.987 1.00 95.44 86 ARG A N 1
ATOM 608 C CA . ARG A 1 86 ? 7.552 -7.575 -11.205 1.00 95.44 86 ARG A CA 1
ATOM 609 C C . ARG A 1 86 ? 7.542 -6.963 -12.606 1.00 95.44 86 ARG A C 1
ATOM 611 O O . ARG A 1 86 ? 7.494 -7.684 -13.595 1.00 95.44 86 ARG A O 1
ATOM 618 N N . GLY A 1 87 ? 7.601 -5.637 -12.692 1.00 96.75 87 GLY A N 1
ATOM 619 C CA . GLY A 1 87 ? 7.723 -4.939 -13.971 1.00 96.75 87 GLY A CA 1
ATOM 620 C C . GLY A 1 87 ? 9.177 -4.786 -14.411 1.00 96.75 87 GLY A C 1
ATOM 621 O O . GLY A 1 87 ? 10.054 -4.500 -13.592 1.00 96.75 87 GLY A O 1
ATOM 622 N N . TRP A 1 88 ? 9.407 -4.937 -15.711 1.00 97.50 88 TRP A N 1
ATOM 623 C CA . TRP A 1 88 ? 10.704 -4.814 -16.364 1.00 97.50 88 TRP A CA 1
ATOM 624 C C . TRP A 1 88 ? 10.600 -3.934 -17.598 1.00 97.50 88 TRP A C 1
ATOM 626 O O . TRP A 1 88 ? 9.628 -4.023 -18.349 1.00 97.50 88 TRP A O 1
ATOM 636 N N . VAL A 1 89 ? 11.638 -3.141 -17.834 1.00 97.31 89 VAL A N 1
ATOM 637 C CA . VAL A 1 89 ? 11.791 -2.302 -19.023 1.00 97.31 89 VAL A CA 1
ATOM 638 C C . VAL A 1 89 ? 13.201 -2.434 -19.589 1.00 97.31 89 VAL A C 1
ATOM 640 O O . VAL A 1 89 ? 14.151 -2.716 -18.856 1.00 97.31 89 VAL A O 1
ATOM 643 N N . ARG A 1 90 ? 13.334 -2.229 -20.896 1.00 96.56 90 ARG A N 1
ATOM 644 C CA . ARG A 1 90 ? 14.595 -2.143 -21.629 1.00 96.56 90 ARG A CA 1
ATOM 645 C C . ARG A 1 90 ? 14.470 -1.046 -22.686 1.00 96.56 90 ARG A C 1
ATOM 647 O O . ARG A 1 90 ? 13.555 -1.070 -23.508 1.00 96.56 90 ARG A O 1
ATOM 654 N N . MET A 1 91 ? 15.384 -0.079 -22.670 1.00 96.19 91 MET A N 1
ATOM 655 C CA . MET A 1 91 ? 15.365 1.070 -23.581 1.00 96.19 91 MET A CA 1
ATOM 656 C C . MET A 1 91 ? 16.757 1.675 -23.722 1.00 96.19 91 MET A C 1
ATOM 658 O O . MET A 1 91 ? 17.462 1.794 -22.735 1.00 96.19 91 MET A O 1
ATOM 662 N N . GLN A 1 92 ? 17.167 2.066 -24.928 1.00 95.69 92 GLN A N 1
ATOM 663 C CA . GLN A 1 92 ? 18.541 2.534 -25.167 1.00 95.69 92 GLN A CA 1
ATOM 664 C C . GLN A 1 92 ? 18.807 3.938 -24.616 1.00 95.69 92 GLN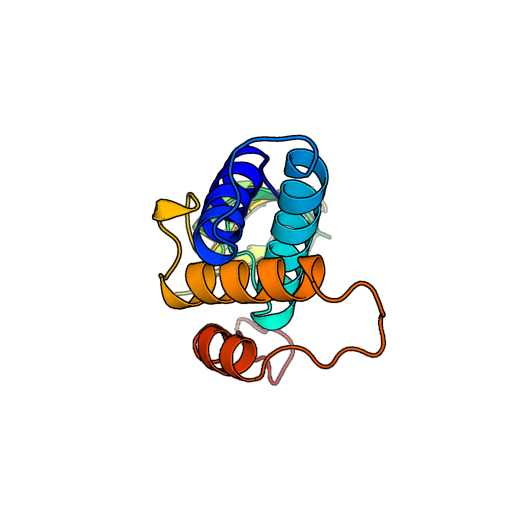 A C 1
ATOM 666 O O . GLN A 1 92 ? 19.913 4.222 -24.163 1.00 95.69 92 GLN A O 1
ATOM 671 N N . GLU A 1 93 ? 17.795 4.799 -24.629 1.00 96.69 93 GLU A N 1
ATOM 672 C CA . GLU A 1 93 ? 17.881 6.174 -24.145 1.00 96.69 93 GLU A CA 1
ATOM 673 C C . GLU A 1 93 ? 17.206 6.310 -22.780 1.00 96.69 93 GLU A C 1
ATOM 675 O O . GLU A 1 93 ? 16.276 5.571 -22.450 1.00 96.69 93 GLU A O 1
ATOM 680 N N . ALA A 1 94 ? 17.683 7.257 -21.972 1.00 97.25 94 ALA A N 1
ATOM 681 C CA . ALA A 1 94 ? 17.054 7.564 -20.696 1.00 97.25 94 ALA A CA 1
ATOM 682 C C . ALA A 1 94 ? 15.671 8.188 -20.923 1.00 97.25 94 ALA A C 1
ATOM 684 O O . ALA A 1 94 ? 15.519 9.104 -21.730 1.00 97.25 94 ALA A O 1
ATOM 685 N N . ALA A 1 95 ? 14.671 7.712 -20.187 1.00 96.81 95 ALA A N 1
ATOM 686 C CA . ALA A 1 95 ? 13.305 8.205 -20.293 1.00 96.81 95 ALA A CA 1
ATOM 687 C C . ALA A 1 95 ? 12.534 8.009 -18.985 1.00 96.81 95 ALA A C 1
ATOM 689 O O . ALA A 1 95 ? 12.894 7.196 -18.132 1.00 96.81 95 ALA A O 1
ATOM 690 N N . THR A 1 96 ? 11.429 8.737 -18.847 1.00 98.12 96 THR A N 1
ATOM 691 C CA . THR A 1 96 ? 10.469 8.512 -17.764 1.00 98.12 96 THR A CA 1
ATOM 692 C C . THR A 1 96 ? 9.492 7.410 -18.161 1.00 98.12 96 THR A C 1
ATOM 694 O O . THR A 1 96 ? 8.690 7.563 -19.088 1.00 98.12 96 THR A O 1
ATOM 697 N N . VAL A 1 97 ? 9.540 6.298 -17.433 1.00 98.19 97 VAL A N 1
ATOM 698 C CA . VAL A 1 97 ? 8.615 5.173 -17.583 1.00 98.19 97 VAL A CA 1
ATOM 699 C C . VAL A 1 97 ? 7.352 5.478 -16.791 1.00 98.19 97 VAL A C 1
ATOM 701 O O . VAL A 1 97 ? 7.417 5.764 -15.595 1.00 98.19 97 VAL A O 1
ATOM 704 N N . ARG A 1 98 ? 6.192 5.394 -17.442 1.00 98.44 98 ARG A N 1
ATOM 705 C CA . ARG A 1 98 ? 4.886 5.535 -16.793 1.00 98.44 98 ARG A CA 1
ATOM 706 C C . ARG A 1 98 ? 4.248 4.167 -16.677 1.00 98.44 98 ARG A C 1
ATOM 708 O O . ARG A 1 98 ? 4.112 3.459 -17.671 1.00 98.44 98 ARG A O 1
ATOM 715 N N . TYR A 1 99 ? 3.819 3.793 -15.483 1.00 98.50 99 TYR A N 1
ATOM 716 C CA . TYR A 1 99 ? 3.184 2.500 -15.245 1.00 98.50 99 TYR A CA 1
ATOM 717 C C . TYR A 1 99 ? 2.197 2.579 -14.082 1.00 98.50 99 TYR A C 1
ATOM 719 O O . TYR A 1 99 ? 2.211 3.524 -13.298 1.00 98.50 99 TYR A O 1
ATOM 727 N N . ARG A 1 100 ? 1.295 1.604 -13.984 1.00 98.31 100 ARG A N 1
ATOM 728 C CA . ARG A 1 100 ? 0.371 1.467 -12.857 1.00 98.31 100 ARG A CA 1
ATOM 729 C C . ARG A 1 100 ? 0.844 0.338 -11.962 1.00 98.31 100 ARG A C 1
ATOM 731 O O . ARG A 1 100 ? 1.070 -0.768 -12.454 1.00 98.31 100 ARG A O 1
ATOM 738 N N . ALA A 1 101 ? 0.960 0.609 -10.669 1.00 98.31 101 ALA A N 1
ATOM 739 C CA . ALA A 1 101 ? 1.346 -0.387 -9.679 1.00 98.31 101 ALA A CA 1
ATOM 740 C C . ALA A 1 101 ? 0.493 -0.290 -8.413 1.00 98.31 101 ALA A C 1
ATOM 742 O O . ALA A 1 101 ? 0.144 0.810 -7.984 1.00 98.31 101 ALA A O 1
ATOM 743 N N . GLY A 1 102 ? 0.166 -1.445 -7.839 1.00 97.81 102 GLY A N 1
ATOM 744 C CA . GLY A 1 102 ? -0.615 -1.608 -6.616 1.00 97.81 102 GLY A CA 1
ATOM 745 C C . GLY A 1 102 ? -1.377 -2.930 -6.590 1.00 97.81 102 GLY A C 1
ATOM 746 O O . GLY A 1 102 ? -1.763 -3.451 -7.633 1.00 97.81 102 GLY A O 1
ATOM 747 N N . LEU A 1 103 ? -1.572 -3.471 -5.390 1.00 97.31 103 LEU A N 1
ATOM 748 C CA . LEU A 1 103 ? -2.245 -4.751 -5.165 1.00 97.31 103 LEU A CA 1
ATOM 749 C C . LEU A 1 103 ? -3.747 -4.711 -5.496 1.00 97.31 103 LEU A C 1
ATOM 751 O O . LEU A 1 103 ? -4.281 -5.686 -6.013 1.00 97.31 103 LEU A O 1
ATOM 755 N N . ALA A 1 104 ? -4.412 -3.593 -5.211 1.00 97.94 104 ALA A N 1
ATOM 756 C CA . ALA A 1 104 ? -5.858 -3.427 -5.314 1.00 97.94 104 ALA A CA 1
ATOM 757 C C . ALA A 1 104 ? -6.223 -2.098 -5.991 1.00 97.94 104 ALA A C 1
ATOM 759 O O . ALA A 1 104 ? -5.512 -1.105 -5.842 1.00 97.94 104 ALA A O 1
ATOM 760 N N . GLU A 1 105 ? -7.327 -2.051 -6.735 1.00 96.94 105 GLU A N 1
ATOM 761 C CA . GLU A 1 105 ? -7.766 -0.832 -7.437 1.00 96.94 105 GLU A CA 1
ATOM 762 C C . GLU A 1 105 ? -8.279 0.244 -6.474 1.00 96.94 105 GLU A C 1
ATOM 764 O O . GLU A 1 105 ? -8.018 1.433 -6.653 1.00 96.94 105 GLU A O 1
ATOM 769 N N . ALA A 1 106 ? -8.978 -0.187 -5.428 1.00 96.38 106 ALA A N 1
ATOM 770 C CA . ALA A 1 106 ? -9.580 0.656 -4.407 1.00 96.38 106 ALA A CA 1
ATOM 771 C C . ALA A 1 106 ? -9.583 -0.042 -3.038 1.00 96.38 106 ALA A C 1
ATOM 773 O O . ALA A 1 106 ? -9.237 -1.220 -2.921 1.00 96.38 106 ALA A O 1
ATOM 774 N N . TRP A 1 107 ? -10.001 0.692 -2.001 1.00 97.69 107 TRP A N 1
ATOM 775 C CA . TRP A 1 107 ? -10.089 0.187 -0.627 1.00 97.69 107 TRP A CA 1
ATOM 776 C C . TRP A 1 107 ? -10.910 -1.106 -0.525 1.00 97.69 107 TRP A C 1
ATOM 778 O O . TRP A 1 107 ? -10.421 -2.082 0.033 1.00 97.69 107 TRP A O 1
ATOM 788 N N . ASP A 1 108 ? -12.087 -1.154 -1.152 1.00 96.88 108 ASP A N 1
ATOM 789 C CA . ASP A 1 108 ? -12.997 -2.311 -1.085 1.00 96.88 108 ASP A CA 1
ATOM 790 C C . ASP A 1 108 ? -12.458 -3.566 -1.790 1.00 96.88 108 ASP A C 1
ATOM 792 O O . ASP A 1 108 ? -12.959 -4.667 -1.582 1.00 96.88 108 ASP A O 1
ATOM 796 N N . SER A 1 109 ? -11.424 -3.407 -2.622 1.00 97.31 109 SER A N 1
ATOM 797 C CA . SER A 1 109 ? -10.738 -4.512 -3.302 1.00 97.31 109 SER A CA 1
ATOM 798 C C . SER A 1 109 ? -9.453 -4.960 -2.598 1.00 97.31 109 SER A C 1
ATOM 800 O O . SER A 1 109 ? -8.774 -5.863 -3.087 1.00 97.31 109 SER A O 1
ATOM 802 N N . LEU A 1 110 ? -9.081 -4.333 -1.474 1.00 97.81 110 LEU A N 1
ATOM 803 C CA . LEU A 1 110 ? -7.954 -4.804 -0.672 1.00 97.81 110 LEU A CA 1
ATOM 804 C C . LEU A 1 110 ? -8.287 -6.148 -0.019 1.00 97.81 110 LEU A C 1
ATOM 806 O O . LEU A 1 110 ? -9.430 -6.367 0.388 1.00 97.81 110 LEU A O 1
ATOM 810 N N . PRO A 1 111 ? -7.284 -7.020 0.180 1.00 98.06 111 PRO A N 1
ATOM 811 C CA . PRO A 1 111 ? -7.471 -8.177 1.033 1.00 98.06 111 PRO A CA 1
ATOM 812 C C . PRO A 1 111 ? -7.963 -7.751 2.427 1.00 98.06 111 PRO A C 1
ATOM 814 O O . PRO A 1 111 ? -7.413 -6.801 3.007 1.00 98.06 111 PRO A O 1
ATOM 817 N N . PRO A 1 112 ? -8.983 -8.430 2.979 1.00 97.50 112 PRO A N 1
ATOM 818 C CA . PRO A 1 112 ? -9.643 -7.999 4.207 1.00 97.50 112 PRO A CA 1
ATOM 819 C C . PRO A 1 112 ? -8.687 -7.957 5.404 1.00 97.50 112 PRO A C 1
ATOM 821 O O . PRO A 1 112 ? -8.843 -7.106 6.276 1.00 97.50 112 PRO A O 1
ATOM 824 N N . GLU A 1 113 ? -7.653 -8.800 5.437 1.00 98.00 113 GLU A N 1
ATOM 825 C CA . GLU A 1 113 ? -6.640 -8.805 6.497 1.00 98.00 113 GLU A CA 1
ATOM 826 C C . GLU A 1 113 ? -5.794 -7.528 6.480 1.00 98.00 113 GLU A C 1
ATOM 828 O O . GLU A 1 113 ? -5.470 -6.981 7.536 1.00 98.00 113 GLU A O 1
ATOM 833 N N . ILE A 1 114 ? -5.465 -7.017 5.287 1.00 98.12 114 ILE A N 1
ATOM 834 C CA . ILE A 1 114 ? -4.733 -5.756 5.145 1.00 98.12 114 ILE A CA 1
ATOM 835 C C . ILE A 1 114 ? -5.612 -4.603 5.619 1.00 98.12 114 ILE A C 1
ATOM 837 O O . ILE A 1 114 ? -5.172 -3.822 6.466 1.00 98.12 114 ILE A O 1
ATOM 841 N N . ALA A 1 115 ? -6.848 -4.523 5.117 1.00 98.38 115 ALA A N 1
ATOM 842 C CA . ALA A 1 115 ? -7.798 -3.473 5.480 1.00 98.38 115 ALA A CA 1
ATOM 843 C C . ALA A 1 115 ? -8.085 -3.467 6.993 1.00 98.38 115 ALA A C 1
ATOM 845 O O . ALA A 1 115 ? -8.045 -2.417 7.637 1.00 98.38 115 ALA A O 1
ATOM 846 N N . HIS A 1 116 ? -8.283 -4.646 7.588 1.00 98.25 116 HIS A N 1
ATOM 847 C CA . HIS A 1 116 ? -8.499 -4.783 9.024 1.00 98.25 116 HIS A CA 1
ATOM 848 C C . HIS A 1 116 ? -7.250 -4.417 9.839 1.00 98.25 116 HIS A C 1
ATOM 850 O O . HIS A 1 116 ? -7.353 -3.698 10.833 1.00 98.25 116 HIS A O 1
ATOM 856 N N . GLY A 1 117 ? -6.056 -4.825 9.398 1.00 98.25 117 GLY A N 1
ATOM 857 C CA . GLY A 1 117 ? -4.801 -4.427 10.040 1.00 98.25 117 GLY A CA 1
ATOM 858 C C . GLY A 1 117 ? -4.568 -2.912 9.999 1.00 98.25 117 GLY A C 1
ATOM 859 O O . GLY A 1 117 ? -4.107 -2.340 10.984 1.00 98.25 117 GLY A O 1
ATOM 860 N N . VAL A 1 118 ? -4.951 -2.242 8.905 1.00 98.38 118 VAL A N 1
ATOM 861 C CA . VAL A 1 118 ? -4.933 -0.772 8.799 1.00 98.38 118 VAL A CA 1
ATOM 862 C C . VAL A 1 118 ? -5.898 -0.137 9.800 1.00 98.38 118 VAL A C 1
ATOM 864 O O . VAL A 1 118 ? -5.516 0.823 10.464 1.00 98.38 118 VAL A O 1
ATOM 867 N N . ALA A 1 119 ? -7.107 -0.683 9.960 1.00 98.25 119 ALA A N 1
ATOM 868 C CA . ALA A 1 119 ? -8.073 -0.181 10.937 1.00 98.25 119 ALA A CA 1
ATOM 869 C C . ALA A 1 119 ? -7.557 -0.315 12.383 1.00 98.25 119 ALA A C 1
ATOM 871 O O . ALA A 1 119 ? -7.596 0.656 13.137 1.00 98.25 119 ALA A O 1
ATOM 872 N N . ILE A 1 120 ? -7.001 -1.479 12.750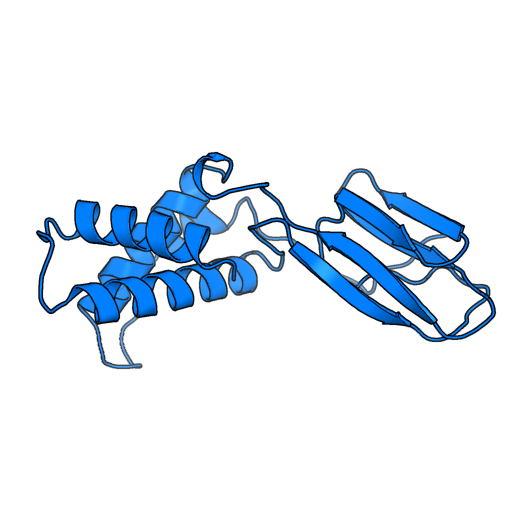 1.00 98.19 120 ILE A N 1
ATOM 873 C CA . ILE A 1 120 ? -6.397 -1.710 14.076 1.00 98.19 120 ILE A CA 1
ATOM 874 C C . ILE A 1 120 ? -5.212 -0.768 14.308 1.00 98.19 120 ILE A C 1
ATOM 876 O O . ILE A 1 120 ? -5.102 -0.168 15.374 1.00 98.19 120 ILE A O 1
ATOM 880 N N . MET A 1 121 ? -4.325 -0.624 13.321 1.00 98.00 121 MET A N 1
ATOM 881 C CA . MET A 1 121 ? -3.171 0.269 13.429 1.00 98.00 121 MET A CA 1
ATOM 882 C C . MET A 1 121 ? -3.606 1.733 13.561 1.00 98.00 121 MET A C 1
ATOM 884 O O . MET A 1 121 ? -3.067 2.456 14.391 1.00 98.00 121 MET A O 1
ATOM 888 N N . GLY A 1 122 ? -4.598 2.172 12.785 1.00 97.38 122 GLY A N 1
ATOM 889 C CA . GLY A 1 122 ? -5.141 3.526 12.881 1.00 97.38 122 GLY A CA 1
ATOM 890 C C . GLY A 1 122 ? -5.763 3.807 14.250 1.00 97.38 122 GLY A C 1
ATOM 891 O O . GLY A 1 122 ? -5.480 4.849 14.833 1.00 97.38 122 GLY A O 1
ATOM 892 N N . ALA A 1 123 ? -6.537 2.862 14.794 1.00 97.12 123 ALA A N 1
ATOM 893 C CA . ALA A 1 123 ? -7.087 2.957 16.147 1.00 97.12 123 ALA A CA 1
ATOM 894 C C . ALA A 1 123 ? -5.982 3.020 17.213 1.00 97.12 123 ALA A C 1
ATOM 896 O O . ALA A 1 123 ? -6.000 3.884 18.084 1.00 97.12 123 ALA A O 1
ATOM 897 N N . HIS A 1 124 ? -4.954 2.176 17.089 1.00 96.50 124 HIS A N 1
ATOM 898 C CA . HIS A 1 124 ? -3.807 2.209 17.990 1.00 96.50 124 HIS A CA 1
ATOM 899 C C . HIS A 1 124 ? -3.090 3.567 17.976 1.00 96.50 124 HIS A C 1
ATOM 901 O O . HIS A 1 124 ? -2.809 4.104 19.043 1.00 96.50 124 HIS A O 1
ATOM 907 N N . LEU A 1 125 ? -2.829 4.137 16.794 1.00 95.62 125 LEU A N 1
ATOM 908 C CA . LEU A 1 125 ? -2.189 5.452 16.637 1.00 95.62 125 LEU A CA 1
ATOM 909 C C . LEU A 1 125 ? -3.067 6.611 17.129 1.00 95.62 125 LEU A C 1
ATOM 911 O O . LEU A 1 125 ? -2.553 7.668 17.490 1.00 95.62 125 LEU A O 1
ATOM 915 N N . PHE A 1 126 ? -4.388 6.438 17.107 1.00 95.06 126 PHE A N 1
ATOM 916 C CA . PHE A 1 126 ? -5.324 7.409 17.658 1.00 95.06 126 PHE A CA 1
ATOM 917 C C . PHE A 1 126 ? -5.228 7.461 19.192 1.00 95.06 126 PHE A C 1
ATOM 919 O O . PHE A 1 126 ? -5.063 8.546 19.761 1.00 95.06 126 PHE A O 1
ATOM 926 N N . ASP A 1 127 ? -5.261 6.292 19.839 1.00 93.75 127 ASP A N 1
ATOM 927 C CA . ASP A 1 127 ? -5.196 6.160 21.299 1.00 93.75 127 ASP A CA 1
ATOM 928 C C . ASP A 1 127 ? -3.790 6.444 21.854 1.00 93.75 127 ASP A C 1
ATOM 930 O O . ASP A 1 127 ? -3.637 6.995 22.945 1.00 93.75 127 ASP A O 1
ATOM 934 N N . ASN A 1 128 ? -2.744 6.086 21.102 1.00 92.12 128 ASN A N 1
ATOM 935 C CA . ASN A 1 128 ? -1.352 6.140 21.544 1.00 92.12 128 ASN A CA 1
ATOM 936 C C . ASN A 1 128 ? -0.575 7.185 20.741 1.00 92.12 128 ASN A C 1
ATOM 938 O O . ASN A 1 128 ? -0.170 6.954 19.604 1.00 92.12 128 ASN A O 1
ATOM 942 N N . ARG A 1 129 ? -0.342 8.345 21.362 1.00 83.31 129 ARG A N 1
ATOM 943 C CA . ARG A 1 129 ? 0.357 9.486 20.739 1.00 83.31 129 ARG A CA 1
ATOM 944 C C . ARG A 1 129 ? 1.863 9.511 21.008 1.00 83.31 129 ARG A C 1
ATOM 946 O O . ARG A 1 129 ? 2.566 10.347 20.445 1.00 83.31 129 ARG A O 1
ATOM 953 N N . ASP A 1 130 ? 2.342 8.631 21.882 1.00 80.81 130 ASP A N 1
ATOM 954 C CA . ASP A 1 130 ? 3.757 8.490 22.215 1.00 80.81 130 ASP A CA 1
ATOM 955 C C . ASP A 1 130 ? 4.444 7.510 21.249 1.00 80.81 130 ASP A C 1
ATOM 957 O O . ASP A 1 130 ? 3.930 6.428 20.966 1.00 80.81 130 ASP A O 1
ATOM 961 N N . ALA A 1 131 ? 5.634 7.878 20.776 1.00 74.31 131 ALA A N 1
ATOM 962 C CA . ALA A 1 131 ? 6.469 7.060 19.903 1.00 74.31 131 ALA A CA 1
ATOM 963 C C . ALA A 1 131 ? 7.018 5.794 20.590 1.00 74.31 131 ALA A C 1
ATOM 965 O O . ALA A 1 131 ? 7.476 4.884 19.902 1.00 74.31 131 ALA A O 1
ATOM 966 N N . ALA A 1 132 ? 6.982 5.722 21.925 1.00 81.19 132 ALA A N 1
ATOM 967 C CA . ALA A 1 132 ? 7.397 4.539 22.678 1.00 81.19 132 ALA A CA 1
ATOM 968 C C . ALA A 1 132 ? 6.368 3.389 22.651 1.00 81.19 132 ALA A C 1
ATOM 970 O O . ALA A 1 132 ? 6.693 2.270 23.057 1.00 81.19 132 ALA A O 1
ATOM 971 N N . ALA A 1 133 ? 5.133 3.639 22.197 1.00 85.31 133 ALA A N 1
ATOM 972 C CA . ALA A 1 133 ? 4.086 2.625 22.165 1.00 85.31 133 ALA A CA 1
ATOM 973 C C . ALA A 1 133 ? 4.428 1.494 21.183 1.00 85.31 133 ALA A C 1
ATOM 975 O O . ALA A 1 133 ? 4.769 1.717 20.021 1.00 85.31 133 ALA A O 1
ATOM 976 N N . VAL A 1 134 ? 4.328 0.253 21.661 1.00 87.75 134 VAL A N 1
ATOM 977 C CA . VAL A 1 134 ? 4.617 -0.928 20.846 1.00 87.75 134 VAL A CA 1
ATOM 978 C C . VAL A 1 134 ? 3.431 -1.206 19.914 1.00 87.75 134 VAL A C 1
ATOM 980 O O . VAL A 1 134 ? 2.314 -1.384 20.409 1.00 87.75 134 VAL A O 1
ATOM 983 N N . PRO A 1 135 ? 3.651 -1.320 18.589 1.00 89.06 135 PRO A N 1
ATOM 984 C CA . PRO A 1 135 ? 2.578 -1.640 17.657 1.00 89.06 135 PRO A CA 1
ATOM 985 C C . PRO A 1 135 ? 1.915 -2.999 17.952 1.00 89.06 135 PRO A C 1
ATOM 987 O O . PRO A 1 135 ? 2.610 -3.948 18.334 1.00 89.06 135 PRO A O 1
ATOM 990 N N . PRO A 1 136 ? 0.598 -3.162 17.714 1.00 91.88 136 PRO A N 1
ATOM 991 C CA . PRO A 1 136 ? -0.096 -4.410 18.018 1.00 91.88 136 PRO A CA 1
ATOM 992 C C . PRO A 1 136 ? 0.441 -5.597 17.204 1.00 91.88 136 PRO A C 1
ATOM 994 O O . PRO A 1 136 ? 0.443 -5.576 15.971 1.00 91.88 136 PRO A O 1
ATOM 997 N N . ALA A 1 137 ? 0.818 -6.687 17.880 1.00 93.88 137 ALA A N 1
ATOM 998 C CA . ALA A 1 137 ? 1.369 -7.886 17.234 1.00 93.88 137 ALA A CA 1
ATOM 999 C C . ALA A 1 137 ? 0.415 -8.519 16.199 1.00 93.88 137 ALA A C 1
ATOM 1001 O O . ALA A 1 137 ? 0.865 -9.078 15.196 1.00 93.88 137 ALA A O 1
ATOM 1002 N N . ALA A 1 138 ? -0.899 -8.386 16.411 1.00 93.88 138 ALA A N 1
ATOM 1003 C CA . ALA A 1 138 ? -1.922 -8.853 15.478 1.00 93.88 138 ALA A CA 1
ATOM 1004 C C . ALA A 1 138 ? -1.796 -8.195 14.092 1.00 93.88 138 ALA A C 1
ATOM 1006 O O . ALA A 1 138 ? -1.964 -8.872 13.082 1.00 93.88 138 ALA A O 1
ATOM 1007 N N . VAL A 1 139 ? -1.419 -6.912 14.023 1.00 97.00 139 VAL A N 1
ATOM 1008 C CA . VAL A 1 139 ? -1.248 -6.199 12.746 1.00 97.00 139 VAL A CA 1
ATOM 1009 C C . VAL A 1 139 ? -0.123 -6.831 11.925 1.00 97.00 139 VAL A C 1
ATOM 1011 O O . VAL A 1 139 ? -0.297 -7.121 10.743 1.00 97.00 139 VAL A O 1
ATOM 1014 N N . ALA A 1 140 ? 1.009 -7.137 12.563 1.00 95.31 140 ALA A N 1
ATOM 1015 C CA . ALA A 1 140 ? 2.118 -7.811 11.894 1.00 95.31 140 ALA A CA 1
ATOM 1016 C C . ALA A 1 140 ? 1.745 -9.229 11.422 1.00 95.31 140 ALA A C 1
ATOM 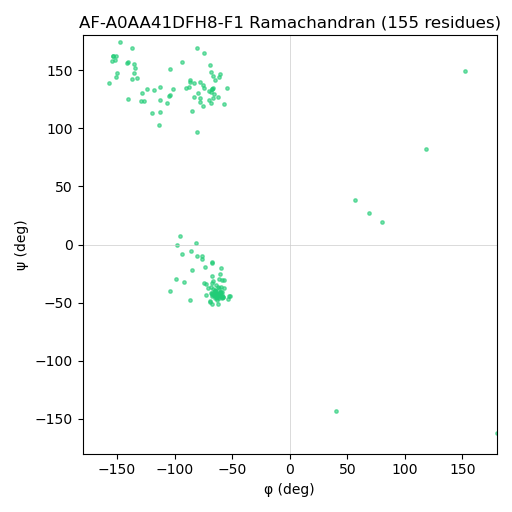1018 O O . ALA A 1 140 ? 2.222 -9.670 10.375 1.00 95.31 140 ALA A O 1
ATOM 1019 N N . ALA A 1 141 ? 0.900 -9.944 12.172 1.00 97.00 141 ALA A N 1
ATOM 1020 C CA . ALA A 1 141 ? 0.401 -11.261 11.780 1.00 97.00 141 ALA A CA 1
ATOM 1021 C C . ALA A 1 141 ? -0.520 -11.186 10.549 1.00 97.00 141 ALA A C 1
ATOM 1023 O O . ALA A 1 141 ? -0.356 -11.987 9.633 1.00 97.00 141 ALA A O 1
ATOM 1024 N N . LEU A 1 142 ? -1.416 -10.193 10.495 1.00 97.69 142 LEU A N 1
ATOM 1025 C CA . LEU A 1 142 ? -2.319 -9.959 9.362 1.00 97.69 142 LEU A CA 1
ATOM 1026 C C . LEU A 1 142 ? -1.565 -9.586 8.081 1.00 97.69 142 LEU A C 1
ATOM 1028 O O . LEU A 1 142 ? -1.909 -10.049 6.997 1.00 97.69 142 LEU A O 1
ATOM 1032 N N . TRP A 1 143 ? -0.521 -8.762 8.189 1.00 97.69 143 TRP A N 1
ATOM 1033 C CA . TRP A 1 143 ? 0.213 -8.272 7.020 1.00 97.69 143 TRP A CA 1
ATOM 1034 C C . TRP A 1 143 ? 1.310 -9.222 6.527 1.00 97.69 143 TRP A C 1
ATOM 1036 O O . TRP A 1 143 ? 1.712 -9.150 5.366 1.00 97.69 143 TRP A O 1
ATOM 1046 N N . ARG A 1 144 ? 1.808 -10.131 7.376 1.00 96.50 144 ARG A N 1
ATOM 1047 C CA . ARG A 1 144 ? 2.913 -11.051 7.041 1.00 96.50 144 ARG A CA 1
ATOM 1048 C C . ARG A 1 144 ? 2.718 -11.855 5.750 1.00 96.50 144 ARG A C 1
ATOM 1050 O O . ARG A 1 144 ? 3.684 -11.920 4.990 1.00 96.50 144 ARG A O 1
ATOM 1057 N N . PRO A 1 145 ? 1.537 -12.440 5.469 1.00 96.06 145 PRO A N 1
ATOM 1058 C CA . PRO A 1 145 ? 1.303 -13.205 4.240 1.00 96.06 145 PRO A CA 1
ATOM 1059 C C . PRO A 1 145 ? 1.477 -12.383 2.958 1.00 96.06 145 PRO A C 1
ATOM 1061 O O . PRO A 1 145 ? 1.819 -12.927 1.914 1.00 96.06 145 PRO A O 1
ATOM 1064 N N . TYR A 1 146 ? 1.290 -11.066 3.047 1.00 95.88 146 TYR A N 1
ATOM 1065 C CA . TYR A 1 146 ? 1.375 -10.134 1.926 1.00 95.88 146 TYR A CA 1
ATOM 1066 C C . TYR A 1 146 ? 2.755 -9.482 1.806 1.00 95.88 146 TYR A C 1
ATOM 1068 O O . TYR A 1 146 ? 2.943 -8.562 1.011 1.00 95.88 146 TYR A O 1
ATOM 1076 N N . ARG A 1 147 ? 3.743 -9.913 2.594 1.00 94.94 147 ARG A N 1
ATOM 1077 C CA . ARG A 1 147 ? 5.078 -9.324 2.555 1.00 94.94 147 ARG A CA 1
ATOM 1078 C C . ARG A 1 147 ? 5.875 -9.839 1.360 1.00 94.94 147 ARG A C 1
ATOM 1080 O O . ARG A 1 147 ? 6.153 -11.032 1.250 1.00 94.94 147 ARG A O 1
ATOM 1087 N N . ARG A 1 148 ? 6.338 -8.925 0.505 1.00 91.38 148 ARG A N 1
ATOM 1088 C CA . ARG A 1 148 ? 7.284 -9.233 -0.575 1.00 91.38 148 ARG A CA 1
ATOM 1089 C C . ARG A 1 148 ? 8.704 -9.292 -0.022 1.00 91.38 148 ARG A C 1
ATOM 1091 O O . ARG A 1 148 ? 9.375 -8.274 0.138 1.00 91.38 148 ARG A O 1
ATOM 1098 N N . MET A 1 149 ? 9.161 -10.502 0.282 1.00 84.88 149 MET A N 1
ATOM 1099 C CA . MET A 1 149 ? 10.540 -10.762 0.698 1.00 84.88 149 MET A CA 1
ATOM 1100 C C . MET A 1 149 ? 11.481 -10.761 -0.507 1.00 84.88 149 MET A C 1
ATOM 1102 O O . MET A 1 149 ? 11.157 -11.305 -1.560 1.00 84.88 149 MET A O 1
ATOM 1106 N N . ARG A 1 150 ? 12.668 -10.174 -0.344 1.00 74.00 150 ARG A N 1
ATOM 1107 C CA . ARG A 1 150 ? 13.725 -10.169 -1.361 1.00 74.00 150 ARG A CA 1
ATOM 1108 C C . ARG A 1 150 ? 15.016 -10.642 -0.719 1.00 74.00 150 ARG A C 1
ATOM 1110 O O . ARG A 1 150 ? 15.433 -10.068 0.282 1.00 74.00 150 ARG A O 1
ATOM 1117 N N . LEU A 1 151 ? 15.604 -11.691 -1.282 1.00 72.19 151 LEU A N 1
ATOM 1118 C CA . LEU A 1 151 ? 16.895 -12.215 -0.837 1.00 72.19 151 LEU A CA 1
ATOM 1119 C C . LEU A 1 151 ? 18.049 -11.579 -1.626 1.00 72.19 151 LEU A C 1
ATOM 1121 O O . LEU A 1 151 ? 19.0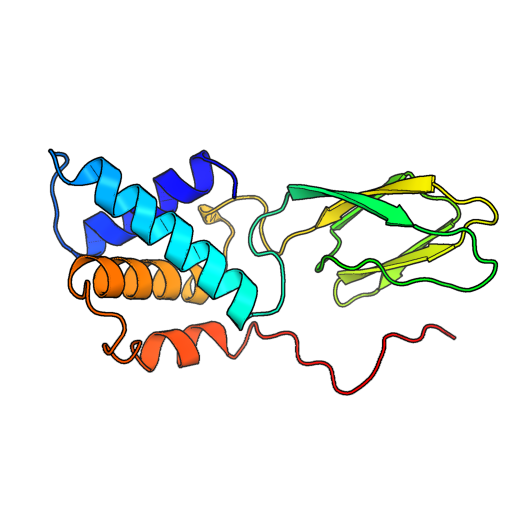81 -11.299 -1.034 1.00 72.19 151 LEU A O 1
ATOM 1125 N N . ASP A 1 152 ? 17.822 -11.246 -2.905 1.00 77.44 152 ASP A N 1
ATOM 1126 C CA . ASP A 1 152 ? 18.821 -10.675 -3.814 1.00 77.44 152 ASP A CA 1
ATOM 1127 C C . ASP A 1 152 ? 18.270 -9.515 -4.673 1.00 77.44 152 ASP A C 1
ATOM 1129 O O . ASP A 1 152 ? 17.058 -9.264 -4.765 1.00 77.44 152 ASP A O 1
ATOM 1133 N N . GLY A 1 153 ? 19.185 -8.807 -5.347 1.00 75.69 153 GLY A N 1
ATOM 1134 C CA . GLY A 1 153 ? 18.855 -7.831 -6.388 1.00 75.69 153 GLY A CA 1
ATOM 1135 C C . GLY A 1 153 ? 18.118 -8.482 -7.572 1.00 75.69 153 GLY A C 1
ATOM 1136 O O . GLY A 1 153 ? 18.418 -9.622 -7.931 1.00 75.69 153 GLY A O 1
ATOM 1137 N N . PRO A 1 154 ? 17.155 -7.777 -8.194 1.00 76.44 154 PRO A N 1
ATOM 1138 C CA . PRO A 1 154 ? 16.326 -8.349 -9.244 1.00 76.44 154 PRO A CA 1
ATOM 1139 C C . PRO A 1 154 ? 17.189 -8.565 -10.494 1.00 76.44 154 PRO A C 1
ATOM 1141 O O . PRO A 1 154 ? 17.803 -7.623 -10.990 1.00 76.44 154 PRO A O 1
ATOM 1144 N N . ARG A 1 155 ? 17.228 -9.793 -11.012 1.00 77.12 155 ARG A N 1
ATOM 1145 C CA . ARG A 1 155 ? 17.913 -10.126 -12.266 1.00 77.12 155 ARG A CA 1
ATOM 1146 C C . ARG A 1 155 ? 16.965 -10.885 -13.182 1.00 77.12 155 ARG A C 1
ATOM 1148 O O . ARG A 1 155 ? 16.337 -11.844 -12.746 1.00 77.12 155 ARG A O 1
ATOM 1155 N N . ARG A 1 156 ? 16.879 -10.445 -14.434 1.00 79.38 156 ARG A N 1
ATOM 1156 C CA . ARG A 1 156 ? 16.178 -11.145 -15.510 1.00 79.38 156 ARG A CA 1
ATOM 1157 C C . ARG A 1 156 ? 17.226 -11.605 -16.514 1.00 79.38 156 ARG A C 1
ATOM 1159 O O . ARG A 1 156 ? 18.055 -10.789 -16.917 1.00 79.38 156 ARG A O 1
ATOM 1166 N N . ALA A 1 157 ? 17.232 -12.907 -16.793 1.00 65.12 157 ALA A N 1
ATOM 1167 C CA . ALA A 1 157 ? 18.120 -13.529 -17.772 1.00 65.12 157 ALA A CA 1
ATOM 1168 C C . ALA A 1 157 ? 17.713 -13.152 -19.201 1.00 65.12 157 ALA A C 1
ATOM 1170 O O . ALA A 1 157 ? 16.498 -12.928 -19.421 1.00 65.12 157 ALA A O 1
#

Sequence (157 aa):
MPLATVTAAAGAVRALLRLEEGNEAALVERVAGVALGLAESFCGQMLIQRLVEEPMPGSVAWQALAATPVVTILSGGENAIDRDGRGWVRMQEAATVRYRAGLAEAWDSLPPEIAHGVAIMGAHLFDNRDAAAVPPAAVAALWRPYRRMRLDGPRRA

Secondary structure (DSSP, 8-state):
--HHHHHHHHHHHHHHHTPPSSTTHHHHHHHHHHHHHHHHHHHTS-SB-EEEEEEE--EEEEEE-SSSSEEEE-SSSEEEE-TT--EEEEESS-EEEEEEE-SBSSGGGS-HHHHHHHHHHHHHHHH--STTPPPPHHHHHHHGGG----SS-----

Organism: NCBI:txid172044

Radius of gyration: 17.95 Å; Cα contacts (8 Å, |Δi|>4): 274; chains: 1; bounding box: 40×31×48 Å